Protein AF-A0A8G2M8I5-F1 (afdb_monomer_lite)

Radius of gyration: 11.84 Å; chains: 1; bounding box: 25×22×32 Å

Structure (mmCIF, N/CA/C/O backbone):
data_AF-A0A8G2M8I5-F1
#
_entry.id   AF-A0A8G2M8I5-F1
#
loop_
_atom_site.group_PDB
_atom_site.id
_atom_site.type_symbol
_atom_site.label_atom_id
_atom_site.label_alt_id
_atom_site.label_comp_id
_atom_site.label_asym_id
_atom_site.label_entity_id
_atom_site.label_seq_id
_atom_site.pdbx_PDB_ins_code
_atom_site.Cartn_x
_atom_site.Cartn_y
_atom_site.Cartn_z
_atom_site.occupancy
_atom_site.B_iso_or_equiv
_atom_site.auth_seq_id
_atom_site.auth_comp_id
_atom_site.auth_asym_id
_atom_site.auth_atom_id
_atom_site.pdbx_PDB_model_num
ATOM 1 N N . MET A 1 1 ? -6.354 -14.513 15.570 1.00 67.38 1 MET A N 1
ATOM 2 C CA . MET A 1 1 ? -5.999 -13.719 14.375 1.00 67.38 1 MET A CA 1
ATOM 3 C C . MET A 1 1 ? -6.493 -12.300 14.614 1.00 67.38 1 MET A C 1
ATOM 5 O O . MET A 1 1 ? -7.645 -12.166 15.022 1.00 67.38 1 MET A O 1
ATOM 9 N N . ARG A 1 2 ? -5.639 -11.277 14.503 1.00 81.62 2 ARG A N 1
ATOM 10 C CA . ARG A 1 2 ? -5.998 -9.882 14.824 1.00 81.62 2 ARG A CA 1
ATOM 11 C C . ARG A 1 2 ? -6.392 -9.160 13.534 1.00 81.62 2 ARG A C 1
ATOM 13 O O . ARG A 1 2 ? -5.816 -9.422 12.487 1.00 81.62 2 ARG 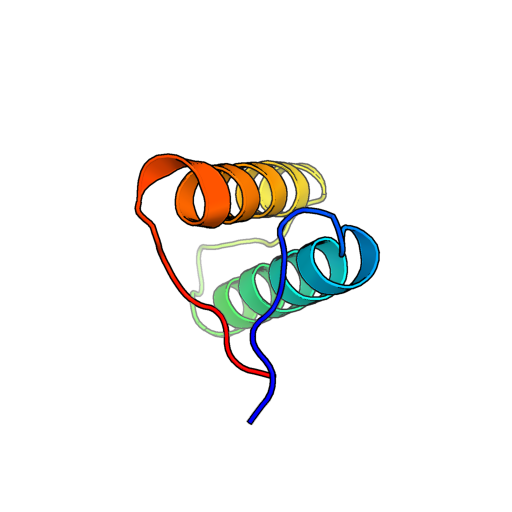A O 1
ATOM 20 N N . THR A 1 3 ? -7.381 -8.271 13.591 1.00 80.62 3 THR A N 1
ATOM 21 C CA . THR A 1 3 ? -7.765 -7.428 12.446 1.00 80.62 3 THR A CA 1
ATOM 22 C C . THR A 1 3 ? -7.088 -6.071 12.531 1.00 80.62 3 THR A C 1
ATOM 24 O O . THR A 1 3 ? -7.072 -5.460 13.603 1.00 80.62 3 THR A O 1
ATOM 27 N N . LEU A 1 4 ? -6.565 -5.603 11.402 1.00 82.88 4 LEU A N 1
ATOM 28 C CA . LEU A 1 4 ? -5.962 -4.288 11.273 1.00 82.88 4 LEU A CA 1
ATOM 29 C C . LEU A 1 4 ? -7.040 -3.198 11.287 1.00 82.88 4 LEU A C 1
ATOM 31 O O . LEU A 1 4 ? -8.000 -3.260 10.519 1.00 82.88 4 LEU A O 1
ATOM 35 N N . ASN A 1 5 ? -6.863 -2.182 12.127 1.00 80.00 5 ASN A N 1
ATOM 36 C CA . ASN A 1 5 ? -7.739 -1.012 12.176 1.00 80.00 5 ASN A CA 1
ATOM 37 C C . ASN A 1 5 ? -7.164 0.159 11.371 1.00 80.00 5 ASN A C 1
ATOM 39 O O . ASN A 1 5 ? -5.950 0.331 11.281 1.00 80.00 5 ASN A O 1
ATOM 43 N N . LYS A 1 6 ? -8.033 1.052 10.872 1.00 75.88 6 LYS A N 1
ATOM 44 C CA . LYS A 1 6 ? -7.619 2.241 10.095 1.00 75.88 6 LYS A CA 1
ATOM 45 C C . LYS A 1 6 ? -6.645 3.176 10.829 1.00 75.88 6 LYS A C 1
ATOM 47 O O . LYS A 1 6 ? -5.860 3.870 10.195 1.00 75.88 6 LYS A O 1
ATOM 52 N N . ASN A 1 7 ? -6.673 3.164 12.163 1.00 83.38 7 ASN A N 1
ATOM 53 C CA . ASN A 1 7 ? -5.800 3.982 13.012 1.00 83.38 7 ASN A CA 1
ATOM 54 C C . ASN A 1 7 ? -4.359 3.438 13.076 1.00 83.38 7 ASN A C 1
ATOM 56 O O . ASN A 1 7 ? -3.455 4.113 13.565 1.00 83.38 7 ASN A O 1
ATOM 60 N N . GLU A 1 8 ? -4.115 2.223 12.580 1.00 87.88 8 GLU A N 1
ATOM 61 C CA . GLU A 1 8 ? -2.797 1.586 12.557 1.00 87.88 8 GLU A CA 1
ATOM 62 C C . GLU A 1 8 ? -1.979 2.032 11.336 1.00 87.88 8 GLU A C 1
ATOM 64 O O . GLU A 1 8 ? -1.437 1.226 10.579 1.00 87.88 8 GLU A O 1
ATOM 69 N N . HIS A 1 9 ? -1.861 3.349 11.156 1.00 89.38 9 HIS A N 1
ATOM 70 C CA . HIS A 1 9 ? -1.256 3.976 9.978 1.00 89.38 9 HIS A CA 1
ATOM 71 C C . HIS A 1 9 ? 0.147 3.452 9.647 1.00 89.38 9 HIS A C 1
ATOM 73 O O . HIS A 1 9 ? 0.507 3.360 8.475 1.00 89.38 9 HIS A O 1
ATOM 79 N N . ASN A 1 10 ? 0.944 3.093 10.660 1.00 92.19 10 ASN A N 1
ATOM 80 C CA . ASN A 1 10 ? 2.287 2.556 10.443 1.00 92.19 10 ASN A CA 1
ATOM 81 C C . ASN A 1 10 ? 2.250 1.184 9.750 1.00 92.19 10 ASN A C 1
ATOM 83 O O . ASN A 1 10 ? 2.978 0.964 8.784 1.00 92.19 10 ASN A O 1
ATOM 87 N N . TYR A 1 11 ? 1.356 0.293 10.185 1.00 92.56 11 TYR A N 1
ATOM 88 C CA . TYR A 1 11 ? 1.157 -1.005 9.540 1.00 92.56 11 TYR A CA 1
ATOM 89 C C . TYR A 1 11 ? 0.581 -0.844 8.135 1.00 92.56 11 TYR A C 1
ATOM 91 O O . TYR A 1 11 ? 1.077 -1.469 7.203 1.00 92.56 11 TYR A O 1
ATOM 99 N N . ILE A 1 12 ? -0.395 0.049 7.948 1.00 92.88 12 ILE A N 1
ATOM 100 C CA . ILE A 1 12 ? -0.983 0.311 6.624 1.00 92.88 12 ILE A CA 1
ATOM 101 C C . ILE A 1 12 ? 0.088 0.812 5.644 1.00 92.88 12 ILE A C 1
ATOM 103 O O . ILE A 1 12 ? 0.149 0.348 4.507 1.00 92.88 12 ILE A O 1
ATOM 107 N N . LYS A 1 13 ? 0.984 1.709 6.081 1.00 94.81 13 LYS A N 1
ATOM 108 C CA . LYS A 1 13 ? 2.114 2.175 5.258 1.00 94.81 13 LYS A CA 1
ATOM 109 C C . LYS A 1 13 ? 3.091 1.053 4.914 1.00 94.81 13 LYS A C 1
ATOM 111 O O . LYS A 1 13 ? 3.544 0.984 3.774 1.00 94.81 13 LYS A O 1
ATOM 116 N N . GLN A 1 14 ? 3.410 0.179 5.868 1.00 94.69 14 GLN A N 1
ATOM 117 C CA . GLN A 1 14 ? 4.278 -0.974 5.610 1.00 94.69 14 GLN A CA 1
ATOM 118 C C . GLN A 1 14 ? 3.646 -1.927 4.593 1.00 94.69 14 GLN A C 1
ATOM 120 O O . GLN A 1 14 ? 4.311 -2.314 3.636 1.00 94.69 14 GLN A O 1
ATOM 125 N N . ILE A 1 15 ? 2.355 -2.231 4.743 1.00 93.94 15 ILE A N 1
ATOM 126 C CA . ILE A 1 15 ? 1.602 -3.069 3.802 1.00 93.94 15 ILE A CA 1
ATOM 127 C C . ILE A 1 15 ? 1.582 -2.429 2.412 1.00 93.94 15 ILE A C 1
ATOM 129 O O . ILE A 1 15 ? 1.878 -3.110 1.435 1.00 93.94 15 ILE A O 1
ATOM 133 N N . ALA A 1 16 ? 1.302 -1.126 2.310 1.00 95.94 16 ALA A N 1
ATOM 134 C CA . ALA A 1 16 ? 1.316 -0.408 1.036 1.00 95.94 16 ALA A CA 1
ATOM 135 C C . ALA A 1 16 ? 2.684 -0.499 0.343 1.00 95.94 16 ALA A C 1
ATOM 137 O O . ALA A 1 16 ? 2.755 -0.789 -0.849 1.00 95.94 16 ALA A O 1
ATOM 138 N N . ASN A 1 17 ? 3.771 -0.315 1.097 1.00 96.94 17 ASN A N 1
ATOM 139 C CA . ASN A 1 17 ? 5.128 -0.429 0.573 1.00 96.94 17 ASN A CA 1
ATOM 140 C C . ASN A 1 17 ? 5.461 -1.857 0.109 1.00 96.94 17 ASN A C 1
ATOM 142 O O . ASN A 1 17 ? 6.001 -2.036 -0.981 1.00 96.94 17 ASN A O 1
ATOM 146 N N . ILE A 1 18 ? 5.120 -2.872 0.911 1.00 96.31 18 ILE A N 1
ATOM 147 C CA . ILE A 1 18 ? 5.338 -4.283 0.562 1.00 96.31 18 ILE A CA 1
ATOM 148 C C . ILE A 1 18 ? 4.558 -4.632 -0.707 1.00 96.31 18 ILE A C 1
ATOM 150 O O . ILE A 1 18 ? 5.134 -5.167 -1.648 1.00 96.31 18 ILE A O 1
ATOM 154 N N . HIS A 1 19 ? 3.275 -4.276 -0.761 1.00 95.69 19 HIS A N 1
ATOM 155 C CA . HIS A 1 19 ? 2.401 -4.580 -1.890 1.00 95.69 19 HIS A CA 1
ATOM 156 C C . HIS A 1 19 ? 2.917 -3.966 -3.197 1.00 95.69 19 HIS A C 1
ATOM 158 O O . HIS A 1 19 ? 3.043 -4.656 -4.205 1.00 95.69 19 HIS A O 1
ATOM 164 N N . GLU A 1 20 ? 3.269 -2.681 -3.182 1.00 96.50 2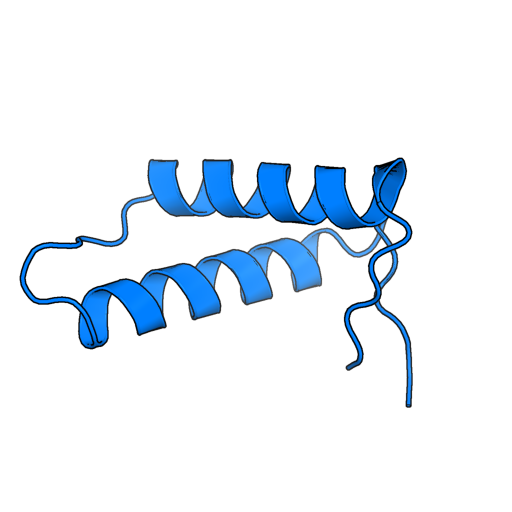0 GLU A N 1
ATOM 165 C CA . GLU A 1 20 ? 3.802 -1.986 -4.359 1.00 96.50 20 GLU A CA 1
ATOM 166 C C . GLU A 1 20 ? 5.175 -2.517 -4.788 1.00 96.50 20 GLU A C 1
ATOM 168 O O . GLU A 1 20 ? 5.464 -2.608 -5.982 1.00 96.50 20 GLU A O 1
ATOM 173 N N . THR A 1 21 ? 6.014 -2.916 -3.829 1.00 96.31 21 THR A N 1
ATOM 174 C CA . THR A 1 21 ? 7.319 -3.525 -4.117 1.00 96.31 21 THR A CA 1
ATOM 175 C C . THR A 1 21 ? 7.163 -4.896 -4.771 1.00 96.31 21 THR A C 1
ATOM 177 O O . THR A 1 21 ? 7.828 -5.164 -5.769 1.00 96.31 21 THR A O 1
ATOM 180 N N . LEU A 1 22 ? 6.263 -5.742 -4.259 1.00 96.81 22 LEU A N 1
ATOM 181 C CA . LEU A 1 22 ? 5.979 -7.061 -4.834 1.00 96.81 22 LEU A CA 1
ATOM 182 C C . LEU A 1 22 ? 5.396 -6.950 -6.247 1.00 96.81 22 LEU A C 1
ATOM 184 O O . LEU A 1 22 ? 5.829 -7.675 -7.139 1.00 96.81 22 LEU A O 1
ATOM 188 N N . LEU A 1 23 ? 4.477 -6.006 -6.477 1.00 96.25 23 LEU A N 1
ATOM 189 C CA . LEU A 1 23 ? 3.950 -5.737 -7.819 1.00 96.25 23 LEU A CA 1
ATOM 190 C C . LEU A 1 23 ? 5.061 -5.341 -8.793 1.00 96.25 23 LEU A C 1
ATOM 192 O O . LEU A 1 23 ? 5.138 -5.879 -9.889 1.00 96.25 23 LEU A O 1
ATOM 196 N N . SER A 1 24 ? 5.964 -4.454 -8.374 1.00 95.81 24 SER A N 1
ATOM 197 C CA . SER A 1 24 ? 7.088 -4.026 -9.211 1.00 95.81 24 SER A CA 1
ATOM 198 C C . SER A 1 24 ? 8.088 -5.147 -9.516 1.00 95.81 24 SER A C 1
ATOM 200 O O . SER A 1 24 ? 8.811 -5.054 -10.502 1.00 95.81 24 SER A O 1
ATOM 202 N N . GLN A 1 25 ? 8.157 -6.185 -8.677 1.00 94.88 25 GLN A N 1
ATOM 203 C CA . GLN A 1 25 ? 8.970 -7.379 -8.931 1.00 94.88 25 GLN A CA 1
ATOM 204 C C . GLN A 1 2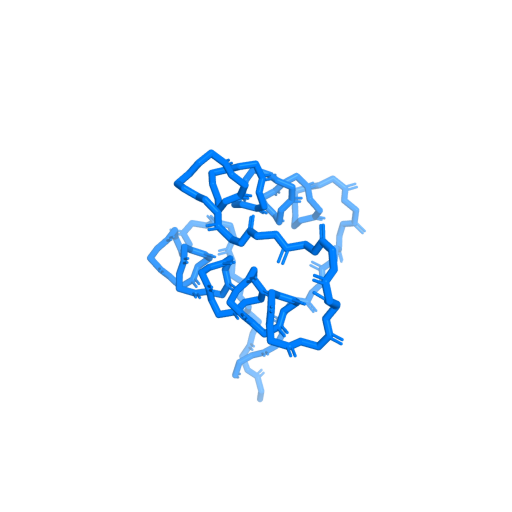5 ? 8.275 -8.364 -9.879 1.00 94.88 25 GLN A C 1
ATOM 206 O O . GLN A 1 25 ? 8.952 -9.043 -10.647 1.00 94.88 25 GLN A O 1
ATOM 211 N N . ALA A 1 26 ? 6.945 -8.460 -9.812 1.00 95.31 26 ALA A N 1
ATOM 212 C CA . ALA A 1 26 ? 6.157 -9.397 -10.607 1.00 95.31 26 ALA A CA 1
ATOM 213 C C . ALA A 1 26 ? 5.836 -8.873 -12.018 1.00 95.31 26 ALA A C 1
ATOM 215 O O . ALA A 1 26 ? 5.805 -9.648 -12.972 1.00 95.31 26 ALA A O 1
ATOM 216 N N . GLU A 1 27 ? 5.598 -7.570 -12.163 1.00 93.44 27 GLU A N 1
ATOM 217 C CA . GLU A 1 27 ? 5.176 -6.953 -13.419 1.00 93.44 27 GLU A CA 1
ATOM 218 C C . GLU A 1 27 ? 6.336 -6.207 -14.089 1.00 93.44 27 GLU A C 1
ATOM 220 O O . GLU A 1 27 ? 6.82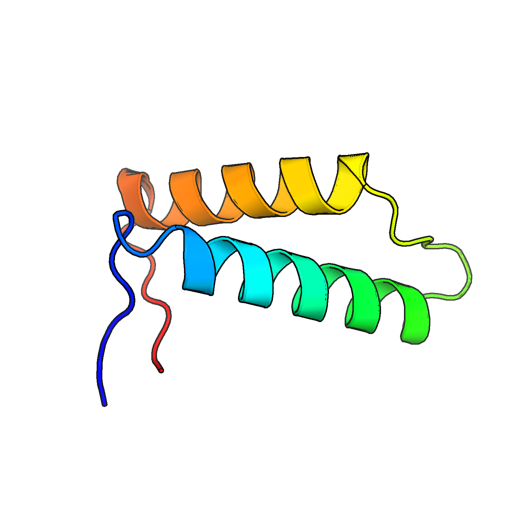8 -5.198 -13.586 1.00 93.44 27 GLU A O 1
ATOM 225 N N . SER A 1 28 ? 6.739 -6.655 -15.283 1.00 84.38 28 SER A N 1
ATOM 226 C CA . SER A 1 28 ? 7.906 -6.114 -16.001 1.00 84.38 28 SER A CA 1
ATOM 227 C C . SER A 1 28 ? 7.797 -4.629 -16.372 1.00 84.38 28 SER A C 1
ATOM 229 O O . SER A 1 28 ? 8.815 -3.971 -16.575 1.00 84.38 28 SER A O 1
ATOM 231 N N . ASN A 1 29 ? 6.573 -4.099 -16.466 1.00 94.88 29 ASN A N 1
ATOM 232 C CA . ASN A 1 29 ? 6.291 -2.720 -16.873 1.00 94.88 29 ASN A CA 1
ATOM 233 C C . ASN A 1 29 ? 5.759 -1.850 -15.723 1.00 94.88 29 ASN A C 1
ATOM 235 O O . ASN A 1 29 ? 5.335 -0.719 -15.964 1.00 94.88 29 ASN A O 1
ATOM 239 N N . TYR A 1 30 ? 5.781 -2.352 -14.486 1.00 96.31 30 TYR A N 1
ATOM 240 C CA . TYR A 1 30 ? 5.350 -1.599 -13.316 1.00 96.31 30 TYR A CA 1
ATOM 241 C C . TYR A 1 30 ? 6.543 -1.214 -12.449 1.00 96.31 30 TYR A C 1
ATOM 243 O O . TYR A 1 30 ? 7.372 -2.047 -12.082 1.00 96.31 30 TYR A O 1
ATOM 251 N N . LYS A 1 31 ? 6.621 0.066 -12.079 1.00 94.69 31 LYS A N 1
ATOM 252 C CA . LYS A 1 31 ? 7.667 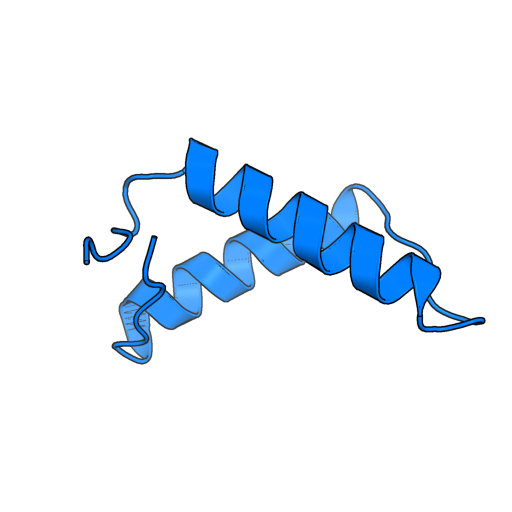0.565 -11.188 1.00 94.69 31 LYS A CA 1
ATOM 253 C C . LYS A 1 31 ? 7.055 1.135 -9.923 1.00 94.69 31 LYS A C 1
ATOM 255 O O . LYS A 1 31 ? 6.301 2.104 -9.973 1.00 94.69 31 LYS A O 1
ATOM 260 N N . CYS A 1 32 ? 7.451 0.571 -8.787 1.00 95.56 32 CYS A N 1
ATOM 261 C CA . CYS A 1 32 ? 7.126 1.129 -7.482 1.00 95.56 32 CYS A CA 1
ATOM 262 C C . CYS A 1 32 ? 7.724 2.542 -7.356 1.00 95.56 32 CYS A C 1
ATOM 264 O O . CYS A 1 32 ? 8.915 2.762 -7.602 1.00 95.56 32 CYS A O 1
ATOM 266 N N . THR A 1 33 ? 6.895 3.515 -6.978 1.00 96.19 33 THR A N 1
ATOM 267 C CA . THR A 1 33 ? 7.311 4.901 -6.734 1.00 96.19 33 THR A CA 1
ATOM 268 C C . THR A 1 33 ? 6.765 5.391 -5.399 1.00 96.19 33 THR A C 1
ATOM 270 O O . THR A 1 33 ? 5.805 4.849 -4.858 1.00 96.19 33 THR A O 1
ATOM 273 N N . LYS A 1 34 ? 7.331 6.482 -4.868 1.00 96.19 34 LYS A N 1
ATOM 274 C CA . LYS A 1 34 ? 6.795 7.116 -3.650 1.00 96.19 34 LYS A CA 1
ATOM 275 C C . LYS A 1 34 ? 5.322 7.510 -3.805 1.00 96.19 34 LYS A C 1
ATOM 277 O O . LYS A 1 34 ? 4.562 7.399 -2.848 1.00 96.19 34 LYS A O 1
ATOM 282 N N . LEU A 1 35 ? 4.931 7.942 -5.006 1.00 96.25 35 LEU A N 1
ATOM 283 C CA . LEU A 1 35 ? 3.550 8.290 -5.317 1.00 96.25 35 LEU A CA 1
ATOM 284 C C . LEU A 1 35 ? 2.650 7.050 -5.339 1.00 96.25 35 LEU A C 1
ATOM 286 O O . LEU A 1 35 ? 1.585 7.080 -4.733 1.00 96.25 35 LEU A O 1
ATOM 290 N N . SER A 1 36 ? 3.076 5.955 -5.975 1.00 96.12 36 SER A N 1
ATOM 291 C CA . SER A 1 36 ? 2.263 4.733 -6.030 1.00 96.12 36 SER A CA 1
ATOM 292 C C . SER A 1 36 ? 2.036 4.129 -4.639 1.00 96.12 36 SER A C 1
ATOM 294 O O . SER A 1 36 ? 0.921 3.717 -4.325 1.00 96.12 36 SER A O 1
ATOM 296 N N . ILE A 1 37 ? 3.036 4.198 -3.751 1.00 97.31 37 ILE A N 1
ATOM 297 C CA . ILE A 1 37 ? 2.896 3.815 -2.336 1.00 97.31 37 ILE A CA 1
ATOM 298 C C . ILE A 1 37 ? 1.888 4.711 -1.604 1.00 97.31 37 ILE A C 1
ATOM 300 O O . ILE A 1 37 ? 1.055 4.201 -0.855 1.00 97.31 37 ILE A O 1
ATOM 304 N N . ALA A 1 38 ? 1.936 6.031 -1.809 1.00 96.38 38 ALA A N 1
ATOM 305 C CA . ALA A 1 38 ? 0.990 6.957 -1.182 1.00 96.38 38 ALA A CA 1
ATOM 306 C C . ALA A 1 38 ? -0.454 6.694 -1.646 1.00 96.38 38 ALA A C 1
ATOM 308 O O . ALA A 1 38 ? -1.356 6.582 -0.817 1.00 96.38 38 ALA A O 1
ATOM 309 N N . LEU A 1 39 ? -0.655 6.483 -2.950 1.00 97.31 39 LEU A N 1
ATOM 310 C CA . LEU A 1 39 ? -1.956 6.116 -3.514 1.00 97.31 39 LEU A CA 1
ATOM 311 C C . LEU A 1 39 ? -2.448 4.770 -2.972 1.00 97.31 39 LEU A C 1
ATOM 313 O O . LEU A 1 39 ? -3.620 4.628 -2.623 1.00 97.31 39 LEU A O 1
ATOM 317 N N . ARG A 1 40 ? -1.555 3.781 -2.842 1.00 96.81 40 ARG A N 1
ATOM 318 C CA . ARG A 1 40 ? -1.892 2.480 -2.254 1.00 96.81 40 ARG A CA 1
ATOM 319 C C . ARG A 1 40 ? -2.313 2.611 -0.793 1.00 96.81 40 ARG A C 1
ATOM 321 O O . ARG A 1 40 ? -3.271 1.965 -0.382 1.00 96.81 40 ARG A O 1
ATOM 328 N N . TYR A 1 41 ? -1.625 3.448 -0.021 1.00 96.25 41 TYR A N 1
ATOM 329 C CA . TYR A 1 41 ? -1.980 3.735 1.366 1.00 96.25 41 TYR A CA 1
ATOM 330 C C . TYR A 1 41 ? -3.393 4.328 1.482 1.00 96.25 41 TYR A C 1
ATOM 332 O O . TYR A 1 41 ? -4.189 3.842 2.287 1.00 96.25 41 TYR A O 1
ATOM 340 N N . GLU A 1 42 ? -3.728 5.329 0.661 1.00 95.00 42 GLU A N 1
ATOM 341 C CA . GLU A 1 42 ? -5.070 5.927 0.652 1.00 95.00 42 GLU A CA 1
ATOM 342 C C . GLU A 1 42 ? -6.138 4.919 0.222 1.00 95.00 42 GLU A C 1
ATOM 344 O O . GLU A 1 42 ? -7.193 4.823 0.849 1.00 95.00 42 GLU A O 1
ATOM 349 N N . MET A 1 43 ? -5.835 4.100 -0.788 1.00 94.81 43 MET A N 1
ATOM 350 C CA . MET A 1 43 ? -6.726 3.041 -1.256 1.00 94.81 43 MET A CA 1
ATOM 351 C C . MET A 1 43 ? -7.030 2.023 -0.149 1.00 94.81 43 MET A C 1
ATOM 353 O O . MET A 1 43 ? -8.195 1.688 0.060 1.00 94.81 43 MET A O 1
ATOM 357 N N . ILE A 1 44 ? -6.019 1.579 0.608 1.00 93.12 44 ILE A N 1
ATOM 358 C CA . ILE A 1 44 ? -6.219 0.668 1.745 1.00 93.12 44 ILE A CA 1
ATOM 359 C C . ILE A 1 44 ? -7.068 1.335 2.834 1.00 93.12 44 ILE A C 1
ATOM 361 O O . ILE A 1 44 ? -8.023 0.723 3.309 1.00 93.12 44 ILE A O 1
ATOM 365 N N . CYS A 1 45 ? -6.773 2.588 3.203 1.00 91.75 45 CYS A N 1
ATOM 366 C CA . CYS A 1 45 ? -7.573 3.325 4.189 1.00 91.75 45 CYS A CA 1
ATOM 367 C C . CYS A 1 45 ? -9.047 3.416 3.763 1.00 91.75 45 CYS A C 1
ATOM 369 O O . CYS A 1 45 ? -9.935 3.111 4.557 1.00 91.75 45 CYS A O 1
ATOM 371 N N . SER A 1 46 ? -9.298 3.750 2.494 1.00 91.62 46 SER A N 1
ATOM 372 C CA . SER A 1 46 ? -10.643 3.843 1.923 1.00 91.62 46 SER A CA 1
ATOM 373 C C . SER A 1 46 ? -11.390 2.502 1.962 1.00 91.62 46 SER A C 1
ATOM 375 O O . SER A 1 46 ? -12.567 2.465 2.325 1.00 91.62 46 SER A O 1
ATOM 377 N N . ARG A 1 47 ? -10.720 1.373 1.669 1.00 90.69 47 ARG A N 1
ATOM 378 C CA . ARG A 1 47 ? -11.352 0.040 1.765 1.00 90.69 47 ARG A CA 1
ATOM 379 C C . ARG A 1 47 ? -11.711 -0.336 3.200 1.00 90.69 47 ARG A C 1
ATOM 381 O O . ARG A 1 47 ? -12.813 -0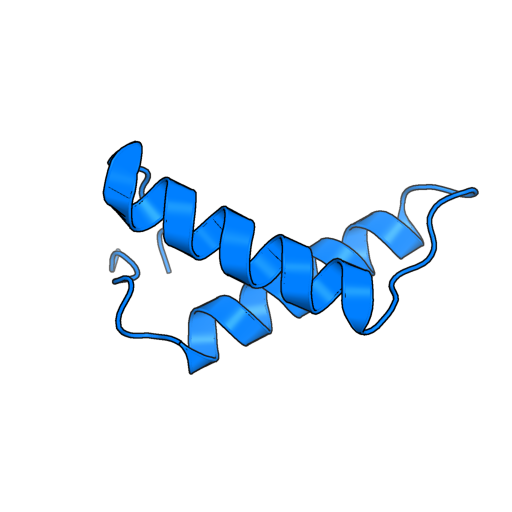.836 3.432 1.00 90.69 47 ARG A O 1
ATOM 388 N N . LEU A 1 48 ? -10.808 -0.078 4.147 1.00 89.00 48 LEU A N 1
ATOM 389 C CA . LEU A 1 48 ? -11.047 -0.340 5.569 1.00 89.00 48 LEU A CA 1
ATOM 390 C C . LEU A 1 48 ? -12.202 0.512 6.118 1.00 89.00 48 LEU A C 1
ATOM 392 O O . LEU A 1 48 ? -12.916 0.070 7.012 1.00 89.00 48 LEU A O 1
ATOM 396 N N . GLU A 1 49 ? -12.394 1.725 5.594 1.00 87.81 49 GLU A N 1
ATOM 397 C CA . GLU A 1 49 ? -13.419 2.654 6.075 1.00 87.81 49 GLU A CA 1
ATOM 398 C C . GLU A 1 49 ? -14.793 2.446 5.429 1.00 87.81 49 GLU A C 1
ATOM 400 O O . GLU A 1 49 ? -15.807 2.495 6.123 1.00 87.81 49 GLU A O 1
ATOM 405 N N . HIS A 1 50 ? -14.846 2.201 4.118 1.00 87.81 50 HIS A N 1
ATOM 406 C CA . HIS A 1 50 ? -16.107 2.237 3.369 1.00 87.81 50 HIS A CA 1
ATOM 407 C C . HIS A 1 50 ? -16.588 0.877 2.869 1.00 87.81 50 HIS A C 1
ATOM 409 O O . HIS A 1 50 ? -17.770 0.720 2.576 1.00 87.81 50 HIS A O 1
ATOM 415 N N . ILE A 1 51 ? -15.693 -0.104 2.750 1.00 82.81 51 ILE A N 1
ATOM 416 C CA . ILE A 1 51 ? -16.005 -1.407 2.139 1.00 82.81 51 ILE A CA 1
ATOM 417 C C . ILE A 1 51 ? -16.118 -2.503 3.212 1.00 82.81 51 ILE A C 1
ATOM 419 O O . ILE A 1 51 ? -16.461 -3.643 2.910 1.00 82.81 51 ILE A O 1
ATOM 423 N N . ASN A 1 52 ? -15.907 -2.148 4.488 1.00 78.50 52 ASN A N 1
ATOM 424 C CA . ASN A 1 52 ? -15.875 -3.080 5.620 1.00 78.50 52 ASN A CA 1
ATOM 425 C C . ASN A 1 52 ? -14.863 -4.223 5.398 1.00 78.50 52 ASN A C 1
ATOM 427 O O . ASN A 1 52 ? -15.041 -5.345 5.882 1.00 78.50 52 ASN A O 1
ATOM 431 N N . ASP A 1 53 ? -13.824 -3.926 4.612 1.00 81.75 53 ASP A N 1
ATOM 432 C CA . ASP A 1 53 ? -12.766 -4.856 4.247 1.00 81.75 53 ASP A CA 1
ATOM 433 C C . ASP A 1 53 ? -11.895 -5.153 5.475 1.00 81.75 53 ASP A C 1
ATOM 435 O O . ASP A 1 53 ? -11.748 -4.308 6.364 1.00 81.75 53 ASP A O 1
ATOM 439 N N . LYS A 1 54 ? -11.337 -6.363 5.561 1.00 84.25 54 LYS A N 1
ATOM 440 C CA . LYS A 1 54 ? -10.605 -6.821 6.751 1.00 84.25 54 LYS A CA 1
ATOM 441 C C . LYS A 1 54 ? -9.245 -7.362 6.366 1.00 84.25 54 LYS A C 1
ATOM 443 O O . LYS A 1 54 ? -9.124 -8.428 5.770 1.00 84.25 54 LYS A O 1
ATOM 448 N N . ILE A 1 55 ? -8.214 -6.645 6.794 1.00 82.56 55 ILE A N 1
ATOM 449 C CA . ILE A 1 55 ? -6.841 -7.132 6.740 1.00 82.56 55 ILE A CA 1
ATOM 450 C C . ILE A 1 55 ? -6.560 -7.860 8.049 1.00 82.56 55 ILE A C 1
ATOM 452 O O . ILE A 1 55 ? -6.710 -7.289 9.131 1.00 82.56 55 ILE A O 1
ATOM 456 N N . TYR A 1 56 ? -6.159 -9.121 7.946 1.00 84.75 56 TYR A N 1
ATOM 457 C CA . TYR A 1 56 ? -5.762 -9.927 9.091 1.00 84.75 56 TYR A CA 1
ATOM 458 C C . TYR A 1 56 ? -4.240 -9.949 9.214 1.00 84.75 56 TYR A C 1
ATOM 460 O O . TYR A 1 56 ? -3.543 -10.125 8.215 1.00 84.75 56 TYR A O 1
ATOM 468 N N . ILE A 1 57 ? -3.757 -9.779 10.443 1.00 75.69 57 ILE A N 1
ATOM 469 C CA . ILE A 1 57 ? -2.342 -9.829 10.828 1.00 75.69 57 ILE A CA 1
ATOM 470 C C . ILE A 1 57 ? -2.112 -10.834 11.959 1.00 75.69 57 ILE A C 1
ATOM 472 O O . ILE A 1 57 ? -3.065 -11.132 12.734 1.00 75.69 57 ILE A O 1
#

Sequence (57 aa):
MRTLNKNEHNYIKQIANIHETLLSQAESNYKCTKLSIALRYEMICSRLEHINDKIYI

pLDDT: mean 90.65, std 6.92, range [67.38, 97.31]

Secondary structure (DSSP, 8-state):
-PBPPTT-HHHHHHHHHHHHHHHHHH-TT----HHHHHHHHHHHHHHHHHS----B-

Foldseek 3Di:
DDWDALVPLVVLLVVLQVVLVVCCVVDVPRDRDPVSSVVSSVVVSCCVPPVVDTDDD

Organism: Staphylococcus aureus (NCBI:txid1280)